Protein AF-A0A7C7C9Q8-F1 (afdb_monomer_lite)

pLDDT: mean 91.08, std 8.33, range [51.81, 98.06]

Foldseek 3Di:
DDPVCVQAPPVNVVVCVVVVAAAPVPDDQVVLKHKWFWADWDWDADPVRFIWIWTWTADPVRDTFTEIEGDDDPPPDDDDGSFMKMFRWDQDPVPGIYDYDCPVTIDTDD

Radius of gyration: 13.68 Å; chains: 1; bounding box: 34×29×39 Å

Sequence (110 aa):
MFPFEKVLDQKIRNRLDEKFIPPLGDFDPELQVAWFVPRGITSKKTKNGKEYWIVEVIDSTSQTTKIKCWGIKPGNNVLHLNRPYMAKLDYDPQWGFSSRSIRHNFRLLG

Structure (mmCIF, N/CA/C/O backbone):
data_AF-A0A7C7C9Q8-F1
#
_entry.id   AF-A0A7C7C9Q8-F1
#
loop_
_atom_site.group_PDB
_atom_site.id
_atom_site.type_symbol
_atom_site.label_atom_id
_atom_site.label_alt_id
_atom_site.label_comp_id
_atom_site.label_asym_id
_atom_site.label_entity_id
_atom_site.label_seq_id
_atom_site.pdbx_PDB_ins_code
_atom_site.Cartn_x
_atom_site.Cartn_y
_atom_site.Cartn_z
_atom_site.occupancy
_atom_site.B_iso_or_equiv
_atom_site.auth_seq_id
_atom_site.auth_comp_id
_atom_site.auth_asym_id
_atom_site.auth_atom_id
_atom_site.pdbx_PDB_model_num
ATOM 1 N N . MET A 1 1 ? 19.221 -5.732 0.945 1.00 51.81 1 MET A N 1
ATOM 2 C CA . MET A 1 1 ? 18.426 -5.538 -0.286 1.00 51.81 1 MET A CA 1
ATOM 3 C C . MET A 1 1 ? 17.535 -6.763 -0.473 1.00 51.81 1 MET A C 1
ATOM 5 O O . MET A 1 1 ? 18.058 -7.869 -0.402 1.00 51.81 1 MET A O 1
ATOM 9 N N . PHE A 1 2 ? 16.211 -6.604 -0.574 1.00 57.66 2 PHE A N 1
ATOM 10 C CA . PHE A 1 2 ? 15.268 -7.729 -0.702 1.00 57.66 2 PHE A CA 1
ATOM 11 C C . PHE A 1 2 ? 15.157 -8.158 -2.178 1.00 57.66 2 PHE A C 1
ATOM 13 O O . PHE A 1 2 ? 15.080 -7.276 -3.033 1.00 57.66 2 PHE A O 1
ATOM 20 N N . PRO A 1 3 ? 15.140 -9.464 -2.515 1.00 64.75 3 PRO A N 1
ATOM 21 C CA . PRO A 1 3 ? 15.043 -9.905 -3.904 1.00 64.75 3 PRO A CA 1
ATOM 22 C C . PRO A 1 3 ? 13.597 -9.768 -4.403 1.00 64.75 3 PRO A C 1
ATOM 24 O O . PRO A 1 3 ? 12.821 -10.725 -4.374 1.00 64.75 3 PRO A O 1
ATOM 27 N N . PHE A 1 4 ? 13.224 -8.564 -4.844 1.00 68.25 4 PHE A N 1
ATOM 28 C CA . PHE A 1 4 ? 11.896 -8.274 -5.398 1.00 68.25 4 PHE A CA 1
ATOM 29 C C . PHE A 1 4 ? 11.551 -9.150 -6.601 1.00 68.25 4 PHE A C 1
ATOM 31 O O . PHE A 1 4 ? 10.397 -9.537 -6.739 1.00 68.25 4 PHE A O 1
ATOM 38 N N . GLU A 1 5 ? 12.549 -9.556 -7.386 1.00 65.25 5 GLU A N 1
ATOM 39 C CA . GLU A 1 5 ? 12.408 -10.462 -8.535 1.00 65.25 5 GLU A CA 1
ATOM 40 C C . GLU A 1 5 ? 11.762 -11.811 -8.175 1.00 65.25 5 GLU A C 1
ATOM 42 O O . GLU A 1 5 ? 11.144 -12.451 -9.018 1.00 65.25 5 GLU A O 1
ATOM 47 N N . LYS A 1 6 ? 11.854 -12.251 -6.908 1.00 71.94 6 LYS A N 1
ATOM 48 C CA . LYS A 1 6 ? 11.189 -13.483 -6.446 1.00 71.94 6 LYS A CA 1
ATOM 49 C C . LYS A 1 6 ? 9.707 -13.296 -6.127 1.00 71.94 6 LYS A C 1
ATOM 51 O O . LYS A 1 6 ? 8.976 -14.278 -6.053 1.00 71.94 6 LYS A O 1
ATOM 56 N N . VAL A 1 7 ? 9.279 -12.064 -5.866 1.00 72.19 7 VAL A N 1
ATOM 57 C CA . VAL A 1 7 ? 7.899 -11.732 -5.475 1.00 72.19 7 VAL A CA 1
ATOM 58 C C . VAL A 1 7 ? 7.135 -11.091 -6.631 1.00 72.19 7 VAL A C 1
ATOM 60 O O . VAL A 1 7 ? 5.917 -11.231 -6.709 1.00 72.19 7 VAL A O 1
ATOM 63 N N . LEU A 1 8 ? 7.839 -10.412 -7.533 1.00 81.12 8 LEU A N 1
ATOM 64 C CA . LEU A 1 8 ? 7.280 -9.684 -8.657 1.00 81.12 8 LEU A CA 1
ATOM 65 C C . LEU A 1 8 ? 7.908 -10.209 -9.952 1.00 81.12 8 LEU A C 1
ATOM 67 O O . LEU A 1 8 ? 9.075 -9.956 -10.232 1.00 81.12 8 LEU A O 1
ATOM 71 N N . ASP A 1 9 ? 7.117 -10.959 -10.722 1.00 85.50 9 ASP A N 1
ATOM 72 C CA . ASP A 1 9 ? 7.517 -11.473 -12.035 1.00 85.50 9 ASP A CA 1
ATOM 73 C C . ASP A 1 9 ? 7.858 -10.310 -12.983 1.00 85.50 9 ASP A C 1
ATOM 75 O O . ASP A 1 9 ? 7.193 -9.267 -12.971 1.00 85.50 9 ASP A O 1
ATOM 79 N N . GLN A 1 10 ? 8.842 -10.506 -13.861 1.00 86.50 10 GLN A N 1
ATOM 80 C CA . GLN A 1 10 ? 9.249 -9.529 -14.870 1.00 86.50 10 GLN A CA 1
ATOM 81 C C . GLN A 1 10 ? 8.062 -9.081 -15.732 1.00 86.50 10 GLN A C 1
ATOM 83 O O . GLN A 1 10 ? 7.942 -7.909 -16.081 1.00 86.50 10 GLN A O 1
ATOM 88 N N . LYS A 1 11 ? 7.121 -9.988 -16.026 1.00 90.00 11 LYS A N 1
ATOM 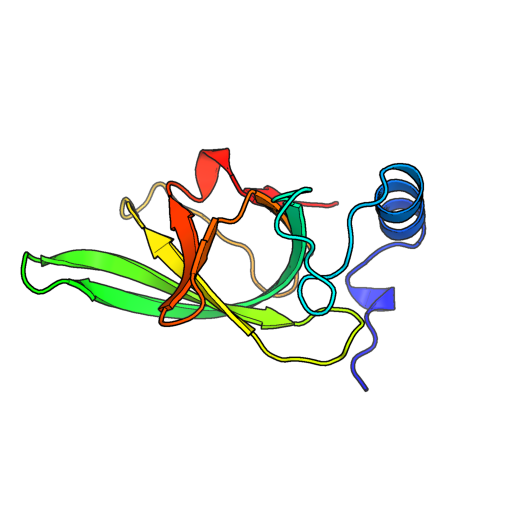89 C CA . LYS A 1 11 ? 5.894 -9.642 -16.763 1.00 90.00 11 LYS A CA 1
ATOM 90 C C . LYS A 1 11 ? 5.005 -8.660 -16.000 1.00 90.00 11 LYS A C 1
ATOM 92 O O . LYS A 1 11 ? 4.379 -7.801 -16.617 1.00 90.00 11 LYS A O 1
ATOM 97 N N . ILE A 1 12 ? 4.919 -8.790 -14.674 1.00 91.25 12 ILE A N 1
ATOM 98 C CA . ILE A 1 12 ? 4.167 -7.857 -13.825 1.00 91.25 12 ILE A CA 1
ATOM 99 C C . ILE A 1 12 ? 4.889 -6.513 -13.793 1.00 91.25 12 ILE A C 1
ATOM 101 O O . ILE A 1 12 ? 4.228 -5.488 -13.947 1.00 91.25 12 ILE A O 1
ATOM 105 N N . ARG A 1 13 ? 6.223 -6.519 -13.661 1.00 89.81 13 ARG A N 1
ATOM 106 C CA . ARG A 1 13 ? 7.034 -5.295 -13.690 1.00 89.81 13 ARG A CA 1
ATOM 107 C C . ARG A 1 13 ? 6.799 -4.499 -14.965 1.00 89.81 13 ARG A C 1
ATOM 109 O O . ARG A 1 13 ? 6.382 -3.351 -14.880 1.00 89.81 13 ARG A O 1
ATOM 116 N N . ASN A 1 14 ? 6.950 -5.145 -16.119 1.00 92.31 14 ASN A N 1
ATOM 117 C CA . ASN A 1 14 ? 6.772 -4.498 -17.417 1.00 92.31 14 ASN A CA 1
ATOM 118 C C . ASN A 1 14 ? 5.373 -3.878 -17.551 1.00 92.31 14 ASN A C 1
ATOM 120 O O . ASN A 1 14 ? 5.244 -2.745 -17.989 1.00 92.31 14 ASN A O 1
ATOM 124 N N . ARG A 1 15 ? 4.321 -4.572 -17.092 1.00 93.38 15 ARG A N 1
ATOM 125 C CA . ARG A 1 15 ? 2.944 -4.045 -17.122 1.00 93.38 15 ARG A CA 1
ATOM 126 C C . ARG A 1 15 ? 2.714 -2.855 -16.192 1.00 93.38 15 ARG A C 1
ATOM 128 O O . ARG A 1 15 ? 1.832 -2.047 -16.472 1.00 93.38 15 ARG A O 1
ATOM 135 N N . LEU A 1 16 ? 3.404 -2.796 -15.053 1.00 93.94 16 LEU A N 1
ATOM 136 C CA . LEU A 1 16 ? 3.343 -1.641 -14.154 1.00 93.94 16 LEU A CA 1
ATOM 137 C C . LEU A 1 16 ? 4.033 -0.441 -14.803 1.00 93.94 16 LEU A C 1
ATOM 139 O O . LEU A 1 16 ? 3.462 0.646 -14.803 1.00 93.94 16 LEU A O 1
ATOM 143 N N . ASP A 1 17 ? 5.192 -0.671 -15.419 1.00 92.25 17 ASP A N 1
ATOM 144 C CA . ASP A 1 17 ? 5.977 0.362 -16.094 1.00 92.25 17 ASP A CA 1
ATOM 145 C C . ASP A 1 17 ? 5.242 0.906 -17.336 1.00 92.25 17 ASP A C 1
ATOM 147 O O . ASP A 1 17 ? 5.098 2.115 -17.479 1.00 92.25 17 ASP A O 1
ATOM 151 N N . GLU A 1 18 ? 4.658 0.037 -18.172 1.00 94.44 18 GLU A N 1
ATOM 152 C CA . GLU A 1 18 ? 3.805 0.413 -19.320 1.00 94.44 18 GLU A CA 1
ATOM 153 C C . GLU A 1 18 ? 2.596 1.273 -18.918 1.00 94.44 18 GLU A C 1
ATOM 155 O O . GLU A 1 18 ? 2.097 2.072 -19.709 1.00 94.44 18 GLU A O 1
ATOM 160 N N . LYS A 1 19 ? 2.095 1.086 -17.692 1.00 93.00 19 LYS A N 1
ATOM 161 C CA . LYS A 1 19 ? 0.960 1.833 -17.135 1.00 93.00 19 LYS A CA 1
ATOM 162 C C . LYS A 1 19 ? 1.383 3.016 -16.274 1.00 93.00 19 LYS A C 1
ATOM 164 O O . LYS A 1 19 ? 0.507 3.643 -15.683 1.00 93.00 19 LYS A O 1
ATOM 169 N N . PHE A 1 20 ? 2.683 3.292 -16.187 1.00 93.31 20 PHE A N 1
ATOM 170 C CA . PHE A 1 20 ? 3.247 4.347 -15.350 1.00 93.31 20 PHE A CA 1
ATOM 171 C C . PHE A 1 20 ? 2.787 4.248 -13.886 1.00 93.31 20 PHE A C 1
ATOM 173 O O . PHE A 1 20 ? 2.505 5.256 -13.249 1.00 93.31 20 PHE A O 1
ATOM 180 N N . ILE A 1 21 ? 2.671 3.027 -13.350 1.00 95.19 21 ILE A N 1
ATOM 181 C CA . ILE A 1 21 ? 2.293 2.801 -11.950 1.00 95.19 21 ILE A CA 1
ATOM 182 C C . ILE A 1 21 ? 3.575 2.760 -11.106 1.00 95.19 21 ILE A C 1
ATOM 184 O O . ILE A 1 21 ? 4.313 1.769 -11.183 1.00 95.19 21 ILE A O 1
ATOM 188 N N . PRO A 1 22 ? 3.851 3.787 -10.282 1.00 95.50 22 PRO A N 1
ATOM 189 C CA . PRO A 1 22 ? 5.085 3.861 -9.512 1.00 95.50 22 PRO A CA 1
ATOM 190 C C . PRO A 1 22 ? 5.073 2.910 -8.303 1.00 95.50 22 PRO A C 1
ATOM 192 O O . PRO A 1 22 ? 4.001 2.488 -7.842 1.00 95.50 22 PRO A O 1
ATOM 195 N N . PRO A 1 23 ? 6.253 2.556 -7.760 1.00 95.62 23 PRO A N 1
ATOM 196 C CA . PRO A 1 23 ? 6.340 2.016 -6.406 1.00 95.62 23 PRO A CA 1
ATOM 197 C C . PRO A 1 23 ? 5.824 3.049 -5.393 1.00 95.62 23 PRO A C 1
ATOM 199 O O . PRO A 1 23 ? 5.859 4.250 -5.648 1.00 95.62 23 PRO A O 1
ATOM 202 N N . LEU A 1 24 ? 5.353 2.602 -4.229 1.00 96.31 24 LEU A N 1
ATOM 203 C CA . LEU A 1 24 ? 4.757 3.500 -3.232 1.00 96.31 24 LEU A CA 1
ATOM 204 C C . LEU A 1 24 ? 5.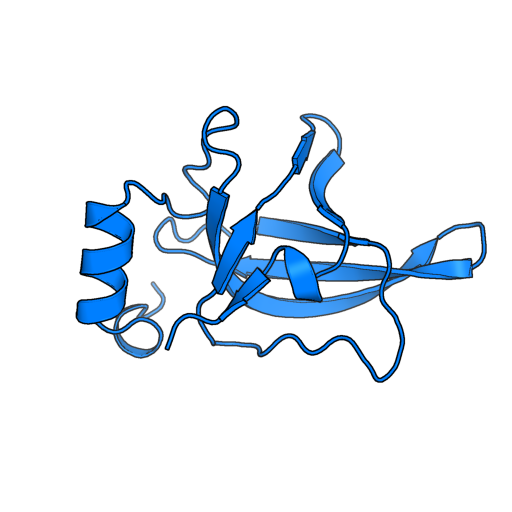718 4.584 -2.708 1.00 96.31 24 LEU A C 1
ATOM 206 O O . LEU A 1 24 ? 5.270 5.686 -2.405 1.00 96.31 24 LEU A O 1
ATOM 210 N N . GLY A 1 25 ? 7.015 4.301 -2.608 1.00 93.75 25 GLY A N 1
ATOM 211 C CA . GLY A 1 25 ? 8.031 5.285 -2.229 1.00 93.75 25 GLY A CA 1
ATOM 212 C C . GLY A 1 25 ? 8.149 6.465 -3.201 1.00 93.75 25 GLY A C 1
ATOM 213 O O . GLY A 1 25 ? 8.520 7.551 -2.769 1.00 93.75 25 GLY A O 1
ATOM 214 N N . ASP A 1 26 ? 7.755 6.271 -4.463 1.00 94.69 26 ASP A N 1
ATOM 215 C CA . ASP A 1 26 ? 7.740 7.292 -5.519 1.00 94.69 26 ASP A CA 1
ATOM 216 C C . ASP A 1 26 ? 6.295 7.708 -5.866 1.00 94.69 26 ASP A C 1
ATOM 218 O O . ASP A 1 26 ? 5.971 8.013 -7.014 1.00 94.69 26 ASP A O 1
ATOM 222 N N . PHE A 1 27 ? 5.384 7.645 -4.889 1.00 93.88 27 PHE A N 1
ATOM 223 C CA . PHE A 1 27 ? 3.968 7.934 -5.102 1.00 93.88 27 PHE A CA 1
ATOM 224 C C . PHE A 1 27 ? 3.728 9.363 -5.598 1.00 93.88 27 PHE A C 1
ATOM 226 O O . PHE A 1 27 ? 4.144 10.335 -4.967 1.00 93.88 27 PHE A O 1
ATOM 233 N N . ASP A 1 28 ? 2.940 9.466 -6.665 1.00 89.88 28 ASP A N 1
ATOM 234 C CA . ASP A 1 28 ? 2.421 10.720 -7.195 1.00 89.88 28 ASP A CA 1
ATOM 235 C C . ASP A 1 28 ? 0.955 10.923 -6.746 1.00 89.88 28 ASP A C 1
ATOM 237 O O . ASP A 1 28 ? 0.078 10.122 -7.109 1.00 89.88 28 ASP A O 1
ATOM 241 N N . PRO A 1 29 ? 0.653 11.982 -5.966 1.00 87.00 29 PRO A N 1
ATOM 242 C CA . PRO A 1 29 ? -0.708 12.313 -5.552 1.00 87.00 29 PRO A CA 1
ATOM 243 C C . PRO A 1 29 ? -1.701 12.537 -6.697 1.00 87.00 29 PRO A C 1
ATOM 245 O O . PRO A 1 29 ? -2.898 12.343 -6.477 1.00 87.00 29 PRO A O 1
ATOM 248 N N . GLU A 1 30 ? -1.248 12.915 -7.896 1.00 86.56 30 GLU A N 1
ATOM 249 C CA . GLU A 1 30 ? -2.119 13.086 -9.065 1.00 86.56 30 GLU A CA 1
ATOM 250 C C . GLU A 1 30 ? -2.543 11.736 -9.661 1.00 86.56 30 GLU A C 1
ATOM 252 O O . GLU A 1 30 ? -3.695 11.568 -10.069 1.00 86.56 30 GLU A O 1
ATOM 257 N N . LEU A 1 31 ? -1.652 10.737 -9.641 1.00 86.88 31 LEU A N 1
ATOM 258 C CA . LEU A 1 31 ? -1.949 9.378 -10.109 1.00 86.88 31 LEU A CA 1
ATOM 259 C C . LEU A 1 31 ? -2.844 8.608 -9.130 1.00 86.88 31 LEU A C 1
ATOM 261 O O . LEU A 1 31 ? -3.637 7.760 -9.546 1.00 86.88 31 LEU A O 1
ATOM 265 N N . GLN A 1 32 ? -2.710 8.875 -7.826 1.00 91.38 32 GLN A N 1
ATOM 266 C CA . GLN A 1 32 ? -3.427 8.206 -6.727 1.00 91.38 32 GLN A CA 1
ATOM 267 C C . GLN A 1 32 ? -3.255 6.678 -6.664 1.00 91.38 32 GLN A C 1
ATOM 269 O O . GLN A 1 32 ? -3.936 6.013 -5.882 1.00 91.38 32 GLN A O 1
ATOM 274 N N . VAL A 1 33 ? -2.378 6.089 -7.477 1.00 95.56 33 VAL A N 1
ATOM 275 C CA . VAL A 1 33 ? -2.189 4.641 -7.595 1.00 95.56 33 VAL A CA 1
ATOM 276 C C . VAL A 1 33 ? -0.706 4.321 -7.503 1.00 95.56 33 VAL A C 1
ATOM 278 O O . VAL A 1 33 ? 0.104 4.929 -8.190 1.00 95.56 33 VAL A O 1
ATOM 281 N N . ALA A 1 34 ? -0.360 3.328 -6.688 1.00 97.12 34 ALA A N 1
ATOM 282 C CA . ALA A 1 34 ? 0.995 2.791 -6.607 1.00 97.12 34 ALA A CA 1
ATOM 283 C C . ALA A 1 34 ? 0.985 1.291 -6.314 1.00 97.12 34 ALA A C 1
ATOM 285 O O . ALA A 1 34 ? -0.036 0.729 -5.893 1.00 97.12 34 ALA A O 1
ATOM 286 N N . TRP A 1 35 ? 2.129 0.642 -6.530 1.00 96.56 35 TRP A N 1
ATOM 287 C CA . TRP A 1 35 ? 2.335 -0.764 -6.197 1.00 96.56 35 TRP A CA 1
ATOM 288 C C . TRP A 1 35 ? 3.251 -0.958 -4.987 1.00 96.56 35 TRP A C 1
ATOM 290 O O . TRP A 1 35 ? 4.126 -0.144 -4.695 1.00 96.56 35 TRP A O 1
ATOM 300 N N . PHE A 1 36 ? 3.021 -2.049 -4.260 1.00 96.50 36 PHE A N 1
ATOM 301 C CA . PHE A 1 36 ? 3.759 -2.414 -3.052 1.00 96.50 36 PHE A CA 1
ATOM 302 C C . PHE A 1 36 ? 3.555 -3.894 -2.697 1.00 96.50 36 PHE A C 1
ATOM 304 O O . PHE A 1 36 ? 2.691 -4.583 -3.242 1.00 96.50 36 PHE A O 1
ATOM 311 N N . VAL A 1 37 ? 4.333 -4.391 -1.737 1.00 95.81 37 VAL A N 1
ATOM 312 C CA . VAL A 1 37 ? 4.242 -5.745 -1.181 1.00 95.81 37 VAL A CA 1
ATOM 313 C C . VAL A 1 37 ? 3.950 -5.654 0.323 1.00 95.81 37 VAL A C 1
ATOM 315 O O . VAL A 1 37 ? 4.805 -5.182 1.076 1.00 95.81 37 VAL A O 1
ATOM 318 N N . PRO A 1 38 ? 2.785 -6.127 0.805 1.00 96.56 38 PRO A N 1
ATOM 319 C CA . PRO A 1 38 ? 2.487 -6.194 2.233 1.00 96.56 38 PRO A CA 1
ATOM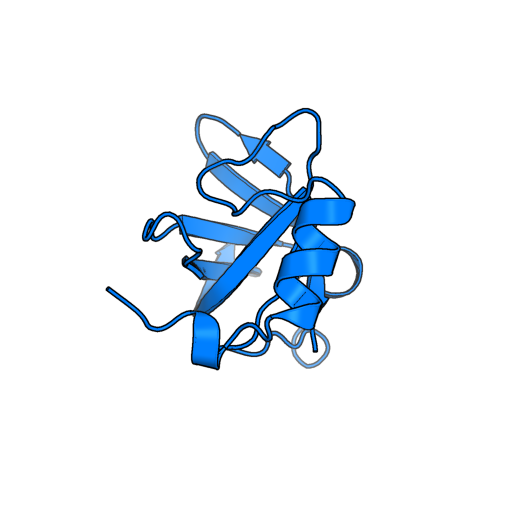 320 C C . PRO A 1 38 ? 3.420 -7.153 2.975 1.00 96.56 38 PRO A C 1
ATOM 322 O O . PRO A 1 38 ? 3.647 -8.280 2.533 1.00 96.56 38 PRO A O 1
ATOM 325 N N . ARG A 1 39 ? 3.930 -6.721 4.129 1.00 95.56 39 ARG A N 1
ATOM 326 C CA . ARG A 1 39 ? 4.845 -7.479 5.001 1.00 95.56 39 ARG A CA 1
ATOM 327 C C . ARG A 1 39 ? 4.260 -7.768 6.375 1.00 95.56 39 ARG A C 1
ATOM 329 O O . ARG A 1 39 ? 4.606 -8.784 6.969 1.00 95.56 39 ARG A O 1
ATOM 336 N N . GLY A 1 40 ? 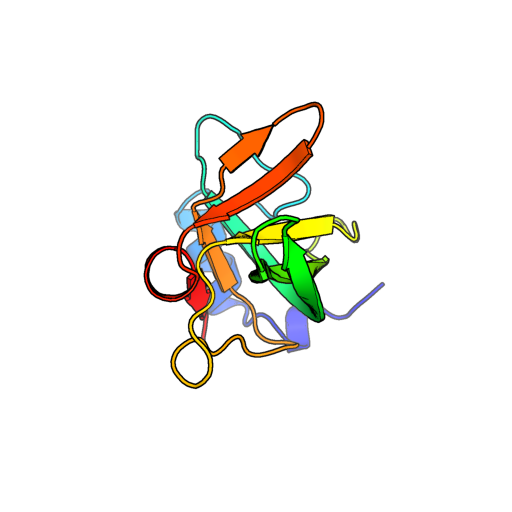3.351 -6.924 6.848 1.00 96.88 40 GLY A N 1
ATOM 337 C CA . GLY A 1 40 ? 2.684 -7.102 8.130 1.00 96.88 40 GLY A CA 1
ATOM 338 C C . GLY A 1 40 ? 1.332 -6.407 8.164 1.00 96.88 40 GLY A C 1
ATOM 339 O O . GLY A 1 40 ? 1.117 -5.401 7.489 1.00 96.88 40 GLY A O 1
ATOM 340 N N . ILE A 1 41 ? 0.412 -6.954 8.956 1.00 96.94 41 ILE A N 1
ATOM 341 C CA . ILE A 1 41 ? -0.904 -6.364 9.213 1.00 96.94 41 ILE A CA 1
ATOM 342 C C . ILE A 1 41 ? -1.069 -6.261 10.722 1.00 96.94 41 ILE A C 1
ATOM 344 O O . ILE A 1 41 ? -1.008 -7.262 11.430 1.00 96.94 41 ILE A O 1
ATOM 348 N N . THR A 1 42 ? -1.314 -5.049 11.209 1.00 97.12 42 THR A N 1
ATOM 349 C CA . THR A 1 42 ? -1.695 -4.806 12.602 1.00 97.12 42 THR A CA 1
ATOM 350 C C . THR A 1 42 ? -3.151 -4.361 12.654 1.00 97.12 42 THR A C 1
ATOM 352 O O . THR A 1 42 ? -3.484 -3.292 12.141 1.00 97.12 42 THR A O 1
ATOM 355 N N . SER A 1 43 ? -4.017 -5.146 13.300 1.00 95.75 43 SER A N 1
ATOM 356 C CA . SER A 1 43 ? -5.406 -4.741 13.550 1.00 95.75 43 SER A CA 1
ATOM 357 C C . SER A 1 43 ? -5.496 -3.776 14.735 1.00 95.75 43 SER A C 1
ATOM 359 O O . SER A 1 43 ? -4.838 -3.949 15.765 1.00 95.75 43 SER A O 1
ATOM 361 N N . LYS A 1 44 ? -6.297 -2.720 14.575 1.00 95.56 44 LYS A N 1
ATOM 362 C CA . LYS A 1 44 ? -6.560 -1.684 15.576 1.00 95.56 44 LYS A CA 1
ATOM 363 C C . LYS A 1 44 ? -8.046 -1.328 15.570 1.00 95.56 44 LYS A C 1
ATOM 365 O O . LYS A 1 44 ? -8.756 -1.538 14.589 1.00 95.56 44 LYS A O 1
ATOM 370 N N . LYS A 1 45 ? -8.519 -0.726 16.662 1.00 95.50 45 LYS A N 1
ATOM 371 C CA . LYS A 1 45 ? -9.866 -0.151 16.757 1.00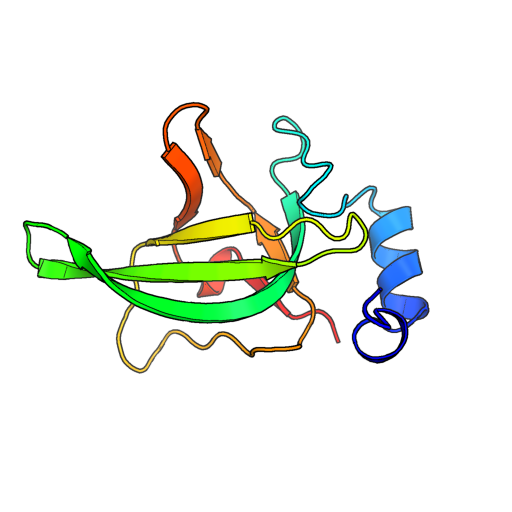 95.50 45 LYS A CA 1
ATOM 372 C C . LYS A 1 45 ? -9.779 1.356 16.950 1.00 95.50 45 LYS A C 1
ATOM 374 O O . LYS A 1 45 ? -8.899 1.857 17.646 1.00 95.50 45 LYS A O 1
ATOM 379 N N . THR A 1 46 ? -10.672 2.085 16.296 1.00 93.12 46 THR A N 1
ATOM 380 C CA . THR A 1 46 ? -10.870 3.521 16.535 1.00 93.12 46 THR A CA 1
ATOM 381 C C . THR A 1 46 ? -11.515 3.750 17.906 1.00 93.12 46 THR A C 1
ATOM 383 O O . THR A 1 46 ? -12.029 2.809 18.511 1.00 93.12 46 THR A O 1
ATOM 386 N N . LYS A 1 47 ? -11.562 5.007 18.373 1.00 94.25 47 LYS A N 1
ATOM 387 C CA . LYS A 1 47 ? -12.261 5.381 19.621 1.00 94.25 47 LYS A CA 1
ATOM 388 C C . LYS A 1 47 ? -13.718 4.896 19.657 1.00 94.25 47 LYS A C 1
ATOM 390 O O . LYS A 1 47 ? -14.213 4.524 20.709 1.00 94.25 47 LYS A O 1
ATOM 395 N N . ASN A 1 48 ? -14.363 4.818 18.491 1.00 93.44 48 ASN A N 1
ATOM 396 C CA . ASN A 1 48 ? -15.755 4.386 18.342 1.00 93.44 48 ASN A CA 1
ATOM 397 C C . ASN A 1 48 ? -15.879 2.873 18.066 1.00 93.44 48 ASN A C 1
ATOM 399 O O . ASN A 1 48 ? -16.890 2.420 17.537 1.00 93.44 48 ASN A O 1
ATOM 403 N N . GLY A 1 49 ? -14.827 2.090 18.318 1.00 92.25 49 GLY A N 1
ATOM 404 C CA . GLY A 1 49 ? -14.831 0.631 18.187 1.00 92.25 49 GLY A CA 1
ATOM 405 C C . GLY A 1 49 ? -14.719 0.082 16.760 1.00 92.25 49 GLY A C 1
ATOM 406 O O . GLY A 1 49 ? -14.610 -1.132 16.599 1.00 92.25 49 GLY A O 1
ATOM 407 N N . LYS A 1 50 ? -14.696 0.932 15.721 1.00 92.25 50 LYS A N 1
ATOM 408 C CA . LYS A 1 50 ? -14.550 0.480 14.323 1.00 92.25 50 LYS A CA 1
ATOM 409 C C . LYS A 1 50 ? -13.148 -0.064 14.070 1.00 92.25 50 LYS A C 1
ATOM 411 O O . LYS A 1 50 ? -12.175 0.625 14.385 1.00 92.25 50 LYS A O 1
ATOM 416 N N . GLU A 1 51 ? -13.058 -1.254 13.483 1.00 93.69 51 GLU A N 1
ATOM 417 C CA . GLU A 1 51 ? -11.791 -1.888 13.121 1.00 93.69 51 GLU A CA 1
ATOM 418 C C . GLU A 1 51 ? -11.149 -1.228 11.892 1.00 93.69 51 GLU A C 1
ATOM 420 O O . GLU A 1 51 ? -11.821 -0.849 10.926 1.00 93.69 51 GLU A O 1
ATOM 425 N N . TYR A 1 52 ? -9.829 -1.094 11.943 1.00 95.31 52 TYR A N 1
ATOM 426 C CA . TYR A 1 52 ? -8.990 -0.691 10.826 1.00 95.31 52 TYR A CA 1
ATOM 427 C C . TYR A 1 52 ? -7.656 -1.432 10.897 1.00 95.31 52 TYR A C 1
ATOM 429 O O . TYR A 1 52 ? -7.217 -1.856 11.968 1.00 95.31 52 TYR A O 1
ATOM 437 N N . TRP A 1 53 ? -7.004 -1.588 9.752 1.00 96.62 53 TRP A N 1
ATOM 438 C CA . TRP A 1 53 ? -5.690 -2.217 9.676 1.00 96.62 53 TRP A CA 1
ATOM 439 C C . TRP A 1 53 ? -4.613 -1.177 9.412 1.00 96.62 53 TRP A C 1
ATOM 441 O O . TRP A 1 53 ? -4.809 -0.244 8.637 1.00 96.62 53 TRP A O 1
ATOM 451 N N . ILE A 1 54 ? -3.459 -1.358 10.042 1.00 97.56 54 ILE A N 1
ATOM 452 C CA . ILE A 1 54 ? -2.213 -0.716 9.639 1.00 97.56 54 ILE A CA 1
ATOM 453 C C . ILE A 1 54 ? -1.424 -1.775 8.882 1.00 97.56 54 ILE A C 1
ATOM 455 O O . ILE A 1 54 ? -1.024 -2.783 9.466 1.00 97.56 54 ILE A O 1
ATOM 459 N N . VAL A 1 55 ? -1.250 -1.559 7.583 1.00 97.81 55 VAL A N 1
ATOM 460 C CA . VAL A 1 55 ? -0.514 -2.467 6.706 1.00 97.81 55 VAL A CA 1
ATOM 461 C C . VAL A 1 55 ? 0.886 -1.908 6.515 1.00 97.81 55 VAL A C 1
ATOM 463 O O . VAL A 1 55 ? 1.044 -0.801 6.004 1.00 97.81 55 VAL A O 1
ATOM 466 N N . GLU A 1 56 ? 1.891 -2.664 6.938 1.00 97.88 56 GLU A N 1
ATOM 467 C CA . GLU A 1 56 ? 3.296 -2.370 6.666 1.00 97.88 56 GLU A CA 1
ATOM 468 C C . GLU A 1 56 ? 3.662 -2.965 5.312 1.00 97.88 56 GLU A C 1
ATOM 470 O O . GLU A 1 56 ? 3.437 -4.156 5.070 1.00 97.88 56 GLU A O 1
ATOM 475 N N . VAL A 1 57 ? 4.187 -2.132 4.420 1.00 97.00 57 VAL A N 1
ATOM 476 C CA . VAL A 1 57 ? 4.480 -2.494 3.034 1.00 97.00 57 VAL A CA 1
ATOM 477 C C . VAL A 1 57 ? 5.894 -2.077 2.652 1.00 97.00 57 VAL A C 1
ATOM 479 O O . VAL A 1 57 ? 6.455 -1.152 3.238 1.00 97.00 57 VAL A O 1
ATOM 482 N N . ILE A 1 58 ? 6.450 -2.764 1.657 1.00 95.31 58 ILE A N 1
ATOM 483 C CA . ILE A 1 58 ? 7.719 -2.416 1.009 1.00 95.31 58 ILE A CA 1
ATOM 484 C C . ILE A 1 58 ? 7.538 -2.351 -0.507 1.00 95.31 58 ILE A C 1
ATOM 486 O O . ILE A 1 58 ? 6.607 -2.948 -1.049 1.00 95.31 58 ILE A O 1
ATOM 490 N N . ASP A 1 59 ? 8.469 -1.702 -1.191 1.00 92.88 59 ASP A N 1
ATOM 491 C CA . ASP A 1 59 ? 8.542 -1.633 -2.652 1.00 92.88 59 ASP A CA 1
ATOM 492 C C . ASP A 1 59 ? 10.006 -1.529 -3.127 1.00 92.88 59 ASP A C 1
ATOM 494 O O . ASP A 1 59 ? 10.941 -1.619 -2.325 1.00 92.88 59 ASP A O 1
ATOM 498 N N . SER A 1 60 ? 10.222 -1.332 -4.430 1.00 91.75 60 SER A N 1
ATOM 499 C CA . SER A 1 60 ? 11.563 -1.275 -5.029 1.00 91.75 60 SER A CA 1
ATOM 500 C C . SER A 1 60 ? 12.457 -0.140 -4.515 1.00 91.75 60 SER A C 1
ATOM 502 O O . SER A 1 60 ? 13.673 -0.240 -4.650 1.00 91.75 60 SER A O 1
ATOM 504 N N . THR A 1 61 ? 11.904 0.902 -3.890 1.00 91.81 61 THR A N 1
ATOM 505 C CA . THR A 1 61 ? 12.677 1.986 -3.253 1.00 91.81 61 THR A CA 1
ATOM 506 C C . THR A 1 61 ? 13.322 1.549 -1.934 1.00 91.81 61 THR A C 1
ATOM 508 O O . THR A 1 61 ? 14.092 2.294 -1.334 1.00 91.81 61 THR A O 1
ATOM 511 N N . SER A 1 62 ? 13.032 0.327 -1.466 1.00 85.75 62 SER A N 1
ATOM 512 C CA . SER A 1 62 ? 13.466 -0.214 -0.169 1.00 85.75 62 SER A CA 1
ATOM 513 C C . SER A 1 62 ? 12.966 0.570 1.052 1.00 85.75 62 SER A C 1
ATOM 515 O O . SER A 1 62 ? 13.413 0.310 2.171 1.00 85.75 62 SER A O 1
ATOM 517 N N . GLN A 1 63 ? 12.013 1.485 0.870 1.00 88.31 63 GLN A N 1
ATOM 518 C CA . GLN A 1 63 ? 11.336 2.166 1.964 1.00 88.31 63 GLN A CA 1
ATOM 519 C C . GLN A 1 63 ? 10.264 1.259 2.579 1.00 88.31 63 GLN A C 1
ATOM 521 O O . GLN A 1 63 ? 9.607 0.474 1.892 1.00 88.31 63 GLN A O 1
ATOM 526 N N . THR A 1 64 ? 10.100 1.346 3.900 1.00 93.31 64 THR A N 1
ATOM 527 C CA . THR A 1 64 ? 8.992 0.694 4.607 1.00 93.31 64 THR A CA 1
ATOM 528 C C . THR A 1 64 ? 7.945 1.738 4.942 1.00 93.31 64 THR A C 1
ATOM 530 O O . THR A 1 64 ? 8.207 2.664 5.709 1.00 93.31 64 THR A O 1
ATOM 533 N N . THR A 1 65 ? 6.745 1.550 4.408 1.00 95.94 65 THR A N 1
ATOM 534 C CA . THR A 1 65 ? 5.655 2.523 4.502 1.00 95.94 65 THR A CA 1
ATOM 535 C C . THR A 1 65 ? 4.444 1.890 5.175 1.00 95.94 65 THR A C 1
ATOM 537 O O . THR A 1 65 ? 4.238 0.675 5.120 1.00 95.94 65 THR A O 1
ATOM 540 N N . LYS A 1 66 ? 3.631 2.706 5.852 1.00 97.75 66 LYS A N 1
ATOM 541 C CA . LYS A 1 66 ? 2.398 2.264 6.514 1.00 97.75 66 LYS A CA 1
ATOM 542 C C . LYS A 1 66 ? 1.179 2.792 5.774 1.00 97.75 66 LYS A C 1
ATOM 544 O O . LYS A 1 66 ? 1.076 3.994 5.553 1.00 97.75 66 LYS A O 1
ATOM 549 N N . ILE A 1 67 ? 0.233 1.906 5.470 1.00 98.06 67 ILE A N 1
ATOM 550 C CA . ILE A 1 67 ? -1.063 2.256 4.881 1.00 98.06 67 ILE A CA 1
ATOM 551 C C . ILE A 1 67 ? -2.166 1.974 5.901 1.00 98.06 67 ILE A C 1
ATOM 553 O O . ILE A 1 67 ? -2.349 0.836 6.344 1.00 98.06 67 ILE A O 1
ATOM 557 N N . LYS A 1 68 ? -2.937 3.003 6.266 1.00 97.56 68 LYS A N 1
ATOM 558 C CA . LYS A 1 68 ? -4.131 2.850 7.110 1.00 97.56 68 LYS A CA 1
ATOM 559 C C . LYS A 1 68 ? -5.318 2.407 6.255 1.00 97.56 68 LYS A C 1
ATOM 561 O O . LYS A 1 68 ? -5.812 3.163 5.424 1.00 97.56 68 LYS A O 1
ATOM 566 N N . CYS A 1 69 ? -5.792 1.189 6.469 1.00 96.62 69 CYS A N 1
ATOM 567 C CA . CYS A 1 69 ? -6.904 0.605 5.730 1.00 96.62 69 CYS A CA 1
ATOM 568 C C . CYS A 1 69 ? -8.184 0.631 6.569 1.00 96.62 69 CYS A C 1
ATOM 570 O O . CYS A 1 69 ? -8.280 -0.031 7.605 1.00 96.62 69 CYS A O 1
ATOM 572 N N . TRP A 1 70 ? -9.177 1.385 6.105 1.00 95.12 70 TRP A N 1
ATOM 573 C CA . TRP A 1 70 ? -10.437 1.616 6.807 1.00 95.12 70 TRP A CA 1
ATOM 574 C C . TRP A 1 70 ? -11.562 0.701 6.321 1.00 95.12 70 TRP A C 1
ATOM 576 O O . TRP A 1 70 ? -11.581 0.261 5.169 1.00 95.12 70 TRP A O 1
ATOM 586 N N . GLY A 1 71 ? -12.565 0.508 7.183 1.00 91.31 71 GLY A N 1
ATOM 587 C CA . GLY A 1 71 ? -13.783 -0.226 6.832 1.00 91.31 71 GLY A CA 1
ATOM 588 C C . GLY A 1 71 ? -13.561 -1.732 6.737 1.00 91.31 71 GLY A C 1
ATOM 589 O O . GLY A 1 71 ? -14.183 -2.386 5.902 1.00 91.31 71 GLY A O 1
ATOM 590 N N . ILE A 1 72 ? -12.665 -2.261 7.572 1.00 92.62 72 ILE A N 1
ATOM 591 C CA . ILE A 1 72 ? -12.398 -3.692 7.647 1.00 92.62 72 ILE A CA 1
ATOM 592 C C . ILE A 1 72 ? -13.643 -4.403 8.172 1.00 92.62 72 ILE A C 1
ATOM 594 O O . ILE A 1 72 ? -14.184 -4.058 9.223 1.00 92.62 7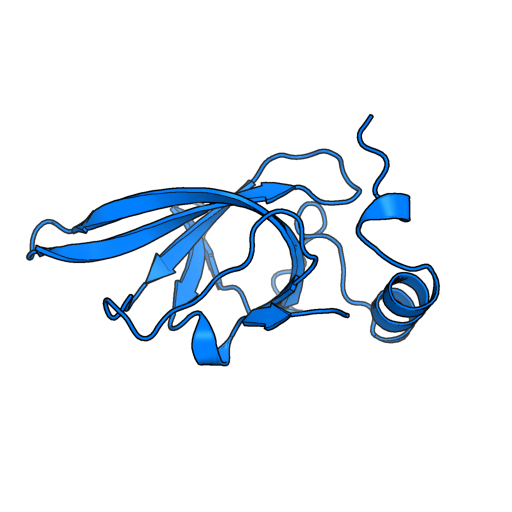2 ILE A O 1
ATOM 598 N N . LYS A 1 73 ? -14.095 -5.400 7.416 1.00 86.06 73 LYS A N 1
ATOM 599 C CA . LYS A 1 73 ? -15.161 -6.323 7.783 1.00 86.06 73 LYS A CA 1
ATOM 600 C C . LYS A 1 73 ? -14.526 -7.675 8.124 1.00 86.06 73 LYS A C 1
ATOM 602 O O . LYS A 1 73 ? -13.985 -8.319 7.215 1.00 86.06 73 LYS A O 1
ATOM 607 N N . PRO A 1 74 ? -14.596 -8.112 9.394 1.00 75.81 74 PRO A N 1
ATOM 608 C CA . PRO A 1 74 ? -14.110 -9.423 9.806 1.00 75.81 74 PRO A CA 1
ATOM 609 C C . PRO A 1 74 ? -14.653 -10.532 8.897 1.00 75.81 74 PRO A C 1
ATOM 611 O O . PRO A 1 74 ? -15.837 -10.541 8.564 1.00 75.81 74 PRO A O 1
ATOM 614 N N . GLY A 1 75 ? -13.776 -11.433 8.450 1.00 77.50 75 GLY A N 1
ATOM 615 C CA . GLY A 1 75 ? -14.131 -12.579 7.603 1.00 77.50 75 GLY A CA 1
ATOM 616 C C . GLY A 1 75 ? -14.360 -12.285 6.114 1.00 77.50 75 GLY A C 1
ATOM 617 O O . GLY A 1 75 ? -14.494 -13.227 5.342 1.00 77.50 75 GLY A O 1
ATOM 618 N N . ASN A 1 76 ? -14.383 -11.018 5.683 1.00 79.75 76 ASN A N 1
ATOM 619 C CA . ASN A 1 76 ? -14.624 -10.653 4.277 1.00 79.75 76 ASN A CA 1
ATOM 620 C C . ASN A 1 76 ? -13.398 -10.009 3.609 1.00 79.75 76 ASN A C 1
ATOM 622 O O . ASN A 1 76 ? -13.178 -10.156 2.410 1.00 79.75 76 ASN A O 1
ATOM 626 N N . ASN A 1 77 ? -12.576 -9.283 4.372 1.00 83.94 77 ASN A N 1
ATOM 627 C CA . ASN A 1 77 ? -11.340 -8.719 3.838 1.00 83.94 77 ASN A CA 1
ATOM 628 C C . ASN A 1 77 ? -10.189 -9.723 3.939 1.00 83.94 77 ASN A C 1
ATOM 630 O O . ASN A 1 77 ? -9.879 -10.211 5.022 1.00 83.94 77 ASN A O 1
ATOM 634 N N . VAL A 1 78 ? -9.532 -9.973 2.806 1.00 87.69 78 VAL A N 1
ATOM 635 C CA . VAL A 1 78 ? -8.318 -10.787 2.709 1.00 87.69 78 VAL A CA 1
ATOM 636 C C . VAL A 1 78 ? -7.218 -9.926 2.101 1.00 87.69 78 VAL A C 1
ATOM 638 O O . VAL A 1 78 ? -7.433 -9.271 1.082 1.00 87.69 78 VAL A O 1
ATOM 641 N N . LEU A 1 79 ? -6.049 -9.919 2.738 1.00 93.31 79 LEU A N 1
ATOM 642 C CA . LEU A 1 79 ? -4.836 -9.306 2.210 1.00 93.31 79 LEU A CA 1
ATOM 643 C C . LEU A 1 79 ? -3.694 -10.313 2.345 1.00 93.31 79 LEU A C 1
ATOM 645 O O . LEU A 1 79 ? -3.348 -10.732 3.448 1.00 93.31 79 LEU A O 1
ATOM 649 N N . HIS A 1 80 ? -3.125 -10.716 1.213 1.00 93.81 80 HIS A N 1
ATOM 650 C CA . HIS A 1 80 ? -2.039 -11.691 1.181 1.00 93.81 80 HIS A CA 1
ATOM 651 C C . HIS A 1 80 ? -0.692 -11.007 1.429 1.00 93.81 80 HIS A C 1
ATOM 653 O O . HIS A 1 80 ? -0.283 -10.137 0.662 1.00 93.81 80 HIS A O 1
ATOM 659 N N . LEU A 1 81 ? 0.011 -11.421 2.484 1.00 94.69 81 LEU A N 1
ATOM 660 C CA . LEU A 1 81 ? 1.388 -10.993 2.723 1.00 94.69 81 LEU A CA 1
ATOM 661 C C . LEU A 1 81 ? 2.327 -11.564 1.657 1.00 94.69 81 LEU A C 1
ATOM 663 O O . LEU A 1 81 ? 2.084 -12.641 1.113 1.00 94.69 81 LEU A O 1
ATOM 667 N N . ASN A 1 82 ? 3.426 -10.856 1.401 1.00 93.12 82 ASN A N 1
ATOM 668 C CA . ASN A 1 82 ? 4.492 -11.260 0.480 1.00 93.12 82 ASN A CA 1
ATOM 669 C C . ASN A 1 82 ? 4.015 -11.491 -0.960 1.00 93.12 82 ASN A C 1
ATOM 671 O O . ASN A 1 82 ? 4.638 -12.238 -1.710 1.00 93.12 82 ASN A O 1
ATOM 675 N N . ARG A 1 83 ? 2.909 -10.852 -1.341 1.00 93.50 83 ARG A N 1
ATOM 676 C CA . ARG A 1 83 ? 2.365 -10.851 -2.696 1.00 93.50 83 ARG A CA 1
ATOM 677 C C . ARG A 1 83 ? 2.227 -9.405 -3.166 1.00 93.50 83 ARG A C 1
ATOM 679 O O . ARG A 1 83 ? 1.838 -8.568 -2.353 1.00 93.50 83 ARG A O 1
ATOM 686 N N . PRO A 1 84 ? 2.558 -9.083 -4.422 1.00 95.06 84 PRO A N 1
ATOM 687 C CA . PRO A 1 84 ? 2.500 -7.708 -4.887 1.00 95.06 84 PRO A CA 1
ATOM 688 C C . PRO A 1 84 ? 1.056 -7.265 -5.121 1.00 95.06 84 PRO A C 1
ATOM 690 O O . PRO A 1 84 ? 0.230 -8.015 -5.636 1.00 95.06 84 PRO A O 1
ATOM 693 N N . TYR A 1 85 ? 0.758 -6.027 -4.751 1.00 96.94 85 TYR A N 1
ATOM 694 C CA . TYR A 1 85 ? -0.512 -5.361 -5.012 1.00 96.94 85 TYR A CA 1
ATOM 695 C C . TYR A 1 85 ? -0.253 -4.047 -5.728 1.00 96.94 85 TYR A C 1
ATOM 697 O O . TYR A 1 85 ? 0.775 -3.414 -5.509 1.00 96.94 85 TYR A O 1
ATOM 705 N N . MET A 1 86 ? -1.224 -3.608 -6.519 1.00 96.19 86 MET A N 1
ATOM 706 C CA . MET A 1 86 ? -1.412 -2.187 -6.805 1.00 96.19 86 MET A CA 1
ATOM 707 C C . MET A 1 86 ? -2.663 -1.712 -6.078 1.00 96.19 86 MET A C 1
ATOM 709 O O . MET A 1 86 ? -3.630 -2.475 -5.955 1.00 96.19 86 MET A O 1
ATOM 713 N N . ALA A 1 87 ? -2.668 -0.472 -5.602 1.00 97.38 87 ALA A N 1
ATOM 714 C CA . ALA A 1 87 ? -3.855 0.077 -4.974 1.00 97.38 87 ALA A CA 1
ATOM 715 C C . ALA A 1 87 ? -4.055 1.557 -5.252 1.00 97.38 87 ALA A C 1
ATOM 717 O O . ALA A 1 87 ? -3.089 2.307 -5.374 1.00 97.38 87 ALA A O 1
ATOM 718 N N . LYS A 1 88 ? -5.331 1.960 -5.276 1.00 96.31 88 LYS A N 1
ATOM 719 C CA . LYS A 1 88 ? -5.709 3.365 -5.152 1.00 96.31 88 LYS A CA 1
ATOM 720 C C . LYS A 1 88 ? -5.590 3.800 -3.690 1.00 96.31 88 LYS A C 1
ATOM 722 O O . LYS A 1 88 ? -6.192 3.177 -2.804 1.00 96.31 88 LYS A O 1
ATOM 727 N N . LEU A 1 89 ? -4.819 4.853 -3.452 1.00 96.81 89 LEU A N 1
ATOM 728 C CA . LEU A 1 89 ? -4.490 5.367 -2.129 1.00 96.81 89 LEU A CA 1
ATOM 729 C C . LEU A 1 89 ? -4.792 6.860 -2.036 1.00 96.81 89 LEU A C 1
ATOM 731 O O . LEU A 1 89 ? -4.602 7.613 -2.986 1.00 96.81 89 LEU A O 1
ATOM 735 N N . ASP A 1 90 ? -5.212 7.263 -0.846 1.00 94.94 90 ASP A N 1
ATOM 736 C CA . ASP A 1 90 ? -5.252 8.653 -0.425 1.00 94.94 90 ASP A CA 1
ATOM 737 C C . ASP A 1 90 ? -3.961 8.955 0.351 1.00 94.94 90 ASP A C 1
ATOM 739 O O . ASP A 1 90 ? -3.497 8.115 1.132 1.00 94.94 90 ASP A O 1
ATOM 743 N N . TYR A 1 91 ? -3.398 10.150 0.178 1.00 94.38 91 TYR A N 1
ATOM 744 C CA . TYR A 1 91 ? -2.241 10.622 0.938 1.00 94.38 91 TYR A CA 1
ATOM 745 C C . TYR A 1 91 ? -2.577 11.927 1.653 1.00 94.38 91 TYR A C 1
ATOM 747 O O . TYR A 1 91 ? -3.141 12.845 1.061 1.00 94.38 91 TYR A O 1
ATOM 755 N N . ASP A 1 92 ? -2.210 11.999 2.927 1.00 92.94 92 ASP A N 1
ATOM 756 C CA . ASP A 1 92 ? -2.319 13.199 3.744 1.00 92.94 92 ASP A CA 1
ATOM 757 C C . ASP A 1 92 ? -0.941 13.511 4.361 1.00 92.94 92 ASP A C 1
ATOM 759 O O . ASP A 1 92 ? -0.329 12.603 4.931 1.00 92.94 92 ASP A O 1
ATOM 763 N N . PRO A 1 93 ? -0.435 14.757 4.290 1.00 91.38 93 PRO A N 1
ATOM 764 C CA . PRO A 1 93 ? 0.893 15.098 4.808 1.00 91.38 93 PRO A CA 1
ATOM 765 C C . PRO A 1 93 ? 1.081 14.845 6.311 1.00 91.38 93 PRO A C 1
ATOM 767 O O . PRO A 1 93 ? 2.198 14.599 6.759 1.00 91.38 93 PRO A O 1
ATOM 770 N N . GLN A 1 94 ? 0.008 14.908 7.104 1.00 92.81 94 GLN A N 1
ATOM 771 C CA . GLN A 1 94 ? 0.042 14.673 8.546 1.00 92.81 94 GLN A CA 1
ATOM 772 C C . GLN A 1 94 ? -0.169 13.191 8.882 1.00 92.81 94 GLN A C 1
ATOM 774 O O . GLN A 1 94 ? 0.438 12.660 9.815 1.00 92.81 94 GLN A O 1
ATOM 779 N N . TRP A 1 95 ? -1.060 12.515 8.154 1.00 89.25 95 TRP A N 1
ATOM 780 C CA . TRP A 1 95 ? -1.530 11.175 8.510 1.00 89.25 95 TRP A CA 1
ATOM 781 C C . TRP A 1 95 ? -0.937 10.039 7.674 1.00 89.25 95 TRP A C 1
ATOM 783 O O . TRP A 1 95 ? -1.070 8.878 8.094 1.00 89.25 95 TRP A O 1
ATOM 793 N N . GLY A 1 96 ? -0.278 10.355 6.562 1.00 94.31 96 GLY A N 1
ATOM 794 C CA . GLY A 1 96 ? 0.312 9.420 5.612 1.00 94.31 96 GLY A CA 1
ATOM 795 C C . GLY A 1 96 ? -0.720 8.741 4.710 1.00 94.31 96 GLY A C 1
ATOM 796 O O . GLY A 1 96 ? -1.833 9.230 4.512 1.00 94.31 96 GLY A O 1
ATOM 797 N N . PHE A 1 97 ? -0.350 7.579 4.172 1.00 97.38 97 PHE A N 1
ATOM 798 C CA . PHE A 1 97 ? -1.192 6.826 3.249 1.00 97.38 97 PHE A CA 1
ATOM 799 C C . PHE A 1 97 ? -2.400 6.184 3.922 1.00 97.38 97 PHE A C 1
ATOM 801 O O . PHE A 1 97 ? -2.320 5.588 5.006 1.00 97.38 97 PHE A O 1
ATOM 808 N N . SER A 1 98 ? -3.526 6.213 3.219 1.00 96.81 98 SER A N 1
ATOM 809 C CA . SER A 1 98 ? -4.720 5.492 3.619 1.00 96.81 98 SER A CA 1
ATOM 810 C C . SER A 1 98 ? -5.524 4.970 2.436 1.00 96.81 98 SER A C 1
ATOM 812 O O . SER A 1 98 ? -5.325 5.362 1.291 1.00 96.81 98 SER A O 1
ATOM 814 N N . SER A 1 99 ? -6.424 4.032 2.711 1.00 95.88 99 SER A N 1
ATOM 815 C CA . SER A 1 99 ? -7.378 3.542 1.723 1.00 95.88 99 SER A CA 1
ATOM 816 C C . SER A 1 99 ? -8.652 3.068 2.407 1.00 95.88 99 SER A C 1
ATOM 818 O O . SER A 1 99 ? -8.623 2.492 3.500 1.00 95.88 99 SER A O 1
ATOM 820 N N . ARG A 1 100 ? -9.799 3.303 1.771 1.00 91.88 100 ARG A N 1
ATOM 821 C CA . ARG A 1 100 ? -11.089 2.762 2.214 1.00 91.88 100 ARG A CA 1
ATOM 822 C C . ARG A 1 100 ? -11.392 1.484 1.448 1.00 91.88 100 ARG A C 1
ATOM 824 O O . ARG A 1 100 ? -11.327 1.483 0.232 1.00 91.88 100 ARG A O 1
ATOM 831 N N . SER A 1 101 ? -11.818 0.430 2.138 1.00 86.75 101 SER A N 1
ATOM 832 C CA . SER A 1 101 ? -12.211 -0.838 1.508 1.00 86.75 101 SER A CA 1
ATOM 833 C C . SER A 1 101 ? -11.115 -1.480 0.645 1.00 86.75 101 SER A C 1
ATOM 835 O O . SER A 1 101 ? -11.052 -1.311 -0.574 1.00 86.75 101 SER A O 1
ATOM 837 N N . ILE A 1 102 ? -10.308 -2.332 1.282 1.00 91.56 102 ILE A N 1
ATOM 838 C CA . ILE A 1 102 ? -9.269 -3.138 0.616 1.00 91.56 102 ILE A CA 1
ATOM 839 C C . ILE A 1 102 ? -9.840 -3.881 -0.600 1.00 91.56 102 ILE A C 1
ATOM 841 O O . ILE A 1 102 ? -9.226 -3.898 -1.656 1.00 91.56 102 ILE A O 1
ATOM 845 N N . ARG A 1 103 ? -11.060 -4.422 -0.494 1.00 89.44 103 ARG A N 1
ATOM 846 C CA . ARG A 1 103 ? -11.696 -5.204 -1.565 1.00 89.44 103 ARG A CA 1
ATOM 847 C C . ARG A 1 103 ? -11.840 -4.441 -2.889 1.00 89.44 103 ARG A C 1
ATOM 849 O O . ARG A 1 103 ? -11.780 -5.067 -3.939 1.00 89.44 103 ARG A O 1
ATOM 856 N N . HIS A 1 104 ? -12.100 -3.136 -2.840 1.00 90.44 104 HIS A N 1
ATOM 857 C CA . HIS A 1 104 ? -12.327 -2.337 -4.049 1.00 90.44 104 HIS A CA 1
ATOM 858 C C . HIS A 1 104 ? -11.061 -1.639 -4.532 1.00 90.44 104 HIS A C 1
ATOM 860 O O . HIS A 1 104 ? -10.883 -1.483 -5.736 1.00 90.44 104 HIS A O 1
ATOM 866 N N . ASN A 1 105 ? -10.191 -1.238 -3.605 1.00 95.00 105 ASN A N 1
ATOM 867 C CA . ASN A 1 105 ? -9.034 -0.421 -3.944 1.00 95.00 105 ASN A CA 1
ATOM 868 C C . ASN A 1 105 ? -7.756 -1.223 -4.160 1.00 95.00 105 ASN A C 1
ATOM 870 O O . ASN A 1 105 ? -6.871 -0.719 -4.839 1.00 95.00 105 ASN A O 1
ATOM 874 N N . PHE A 1 106 ? -7.633 -2.428 -3.597 1.00 95.81 106 PHE A N 1
ATOM 875 C CA . PHE A 1 106 ? -6.428 -3.245 -3.716 1.00 95.81 106 PHE A CA 1
ATOM 876 C C . PHE A 1 106 ? -6.644 -4.311 -4.781 1.00 95.81 106 PHE A C 1
ATOM 878 O O . PHE A 1 106 ? -7.620 -5.061 -4.746 1.00 95.81 106 PHE A O 1
ATOM 885 N N . ARG A 1 107 ? -5.686 -4.424 -5.697 1.00 95.38 107 ARG A N 1
ATOM 886 C CA . ARG A 1 107 ? -5.652 -5.476 -6.706 1.00 95.38 107 ARG A CA 1
ATOM 887 C C . ARG A 1 107 ? -4.377 -6.287 -6.553 1.00 95.38 107 ARG A C 1
ATOM 889 O O . ARG A 1 107 ? -3.284 -5.748 -6.707 1.00 95.38 107 ARG A O 1
ATOM 896 N N . LEU A 1 108 ? -4.542 -7.577 -6.266 1.00 95.19 108 LEU A N 1
ATOM 897 C CA . LEU A 1 108 ? -3.453 -8.548 -6.271 1.00 95.19 108 LEU A CA 1
ATOM 898 C C . LEU A 1 108 ? -2.866 -8.637 -7.685 1.00 95.19 108 LEU A C 1
ATOM 900 O O . LEU A 1 108 ? -3.606 -8.723 -8.670 1.00 95.19 108 LEU A O 1
ATOM 904 N N . LEU A 1 109 ? -1.542 -8.598 -7.773 1.00 93.06 109 LEU A N 1
ATOM 905 C CA . LEU A 1 109 ? -0.790 -8.779 -9.005 1.00 93.06 109 LEU A CA 1
ATOM 906 C C . LEU A 1 109 ? -0.226 -10.207 -9.009 1.00 93.06 109 LEU A C 1
ATOM 908 O O . LEU A 1 109 ? 0.482 -10.589 -8.077 1.00 93.06 109 LEU A O 1
ATOM 912 N N . GLY A 1 110 ? -0.538 -10.982 -10.052 1.00 84.12 110 GLY A N 1
ATOM 913 C CA . GLY A 1 110 ? -0.123 -12.388 -10.172 1.00 84.12 110 GLY A CA 1
ATOM 914 C C . GLY A 1 110 ? -1.172 -13.370 -9.680 1.00 84.12 110 GLY A C 1
ATOM 915 O O . GLY A 1 110 ? -1.270 -13.584 -8.443 1.00 84.12 110 GLY A O 1
#

Secondary structure (DSSP, 8-state):
---GGGTS-HHHHHHHHHTT--BGGG--TTT-EEEEEEEEEEEEE-TTS-EEEEEEEE-TT--EEEEEEE---TTT----TTS-EEEE-EEETTTEEEEE-HHHHEEE--